Protein AF-A0A7V8Y2N5-F1 (afdb_monomer)

Foldseek 3Di:
DDPDWFAQLVQLLQVLVVQLVLLVVCLVVVDLVSLVVLLVLLCCCQPVHVCPRPSSVVCVPPPVVVDDDGPDGHDSNLVSQLSVVLSVLSVQLSCCSVVVVSVSNNVSSVVSSVQSVCCNPVVDNVSNVVVVVVVVVVVVVVVVVVVVPD

Secondary structure (DSSP, 8-state):
---PPPBPTHHHHHHHHHHHHHHHHHHHH--HHHHHHHHHHHHIIIII-GGG-HHHHHIIIIIGGGSPPPS--B-HHHHHHHHHHHHHHHHHHHHHHHHT-HHHHHHHHHHHHHHHHHHHHH---HHHHHHHHHHHHHHHHHHHHHTS--

pLDDT: mean 84.81, std 13.64, range [38.75, 97.81]

Mean predicted aligned error: 7.45 Å

Structure (mmCIF, N/CA/C/O backbone):
data_AF-A0A7V8Y2N5-F1
#
_entry.id   AF-A0A7V8Y2N5-F1
#
loop_
_atom_site.group_PDB
_atom_site.id
_atom_site.type_symbol
_atom_site.label_atom_id
_atom_site.label_alt_id
_atom_site.label_comp_id
_atom_site.label_asym_id
_atom_site.label_entity_id
_atom_site.label_seq_id
_atom_site.pdbx_PDB_ins_code
_atom_site.Cartn_x
_atom_site.Cartn_y
_atom_site.Cartn_z
_atom_site.occupancy
_atom_site.B_iso_or_equiv
_atom_site.auth_seq_id
_atom_site.auth_comp_id
_atom_site.auth_asym_id
_atom_site.auth_atom_id
_atom_site.pdbx_PDB_model_num
ATOM 1 N N . MET A 1 1 ? 22.829 -3.192 -2.707 1.00 38.75 1 MET A N 1
ATOM 2 C CA . MET A 1 1 ? 22.174 -2.371 -3.747 1.00 38.75 1 MET A CA 1
ATOM 3 C C . MET A 1 1 ? 21.536 -3.346 -4.718 1.00 38.75 1 MET A C 1
ATOM 5 O O . MET A 1 1 ? 22.248 -3.949 -5.507 1.00 38.75 1 MET A O 1
ATOM 9 N N . SER A 1 2 ? 20.253 -3.655 -4.538 1.00 41.53 2 SER A N 1
ATOM 10 C CA . SER A 1 2 ? 19.551 -4.648 -5.354 1.00 41.53 2 SER A CA 1
ATOM 11 C C . SER A 1 2 ? 19.462 -4.153 -6.799 1.00 41.53 2 SER A C 1
ATOM 13 O O . SER A 1 2 ? 18.695 -3.243 -7.099 1.00 41.53 2 SER A O 1
ATOM 15 N N . ASN A 1 3 ? 20.261 -4.759 -7.682 1.00 44.62 3 ASN A N 1
ATOM 16 C CA . ASN A 1 3 ? 20.109 -4.715 -9.138 1.00 44.62 3 ASN A CA 1
ATOM 17 C C . ASN A 1 3 ? 18.806 -5.439 -9.531 1.00 44.62 3 ASN A C 1
ATOM 19 O O . ASN A 1 3 ? 18.842 -6.504 -10.144 1.00 44.62 3 ASN A O 1
ATOM 23 N N . GLU A 1 4 ? 17.646 -4.928 -9.115 1.00 57.97 4 GLU A N 1
ATOM 24 C CA . GLU A 1 4 ? 16.388 -5.386 -9.700 1.00 57.97 4 GLU A CA 1
ATOM 25 C C . GLU A 1 4 ? 16.234 -4.749 -11.089 1.00 57.97 4 GLU A C 1
ATOM 27 O O . GLU A 1 4 ? 16.439 -3.539 -11.225 1.00 57.97 4 GLU A O 1
ATOM 32 N N . PRO A 1 5 ? 15.888 -5.538 -12.126 1.00 60.31 5 PRO A N 1
ATOM 33 C CA . PRO A 1 5 ? 15.527 -5.007 -13.434 1.00 60.31 5 PRO A CA 1
ATOM 34 C C . PRO A 1 5 ? 14.473 -3.917 -13.260 1.00 60.31 5 PRO A C 1
ATOM 36 O O . PRO A 1 5 ? 13.516 -4.110 -12.507 1.00 60.31 5 PRO A O 1
ATOM 39 N N . GLY A 1 6 ? 14.649 -2.781 -13.933 1.00 70.56 6 GLY A N 1
ATOM 40 C CA . GLY A 1 6 ? 13.740 -1.655 -13.754 1.00 70.56 6 GLY A CA 1
ATOM 41 C C . GLY A 1 6 ? 12.275 -2.044 -14.001 1.00 70.56 6 GLY A C 1
ATOM 42 O O . GLY A 1 6 ? 11.943 -2.923 -14.811 1.00 70.56 6 GLY A O 1
ATOM 43 N N . LEU A 1 7 ? 11.392 -1.420 -13.235 1.00 77.81 7 LEU A N 1
ATOM 44 C CA . LEU A 1 7 ? 9.964 -1.686 -13.229 1.00 77.81 7 LEU A CA 1
ATOM 45 C C . LEU A 1 7 ? 9.293 -0.986 -14.406 1.00 77.81 7 LEU A C 1
ATOM 47 O O . LEU A 1 7 ? 9.700 0.095 -14.814 1.00 77.81 7 LEU A O 1
ATOM 51 N N . ASP A 1 8 ? 8.243 -1.602 -14.938 1.00 86.00 8 ASP A N 1
ATOM 52 C CA . ASP A 1 8 ? 7.320 -0.909 -15.834 1.00 86.00 8 ASP A CA 1
ATOM 53 C C . ASP A 1 8 ? 6.480 0.084 -15.002 1.00 86.00 8 ASP A C 1
ATOM 55 O O . ASP A 1 8 ? 5.763 -0.382 -14.106 1.00 86.00 8 ASP A O 1
ATOM 59 N N . PRO A 1 9 ? 6.520 1.403 -15.281 1.00 82.88 9 PRO A N 1
ATOM 60 C CA . PRO A 1 9 ? 5.774 2.421 -14.528 1.00 82.88 9 PRO A CA 1
ATOM 61 C C . PRO A 1 9 ? 4.258 2.175 -14.486 1.00 82.88 9 PRO A C 1
ATOM 63 O O . PRO A 1 9 ? 3.568 2.550 -13.539 1.00 82.88 9 PRO A O 1
ATOM 66 N N . ARG A 1 10 ? 3.708 1.477 -15.486 1.00 86.31 10 ARG A N 1
ATOM 67 C CA . ARG A 1 10 ? 2.274 1.154 -15.554 1.00 86.31 10 ARG A CA 1
ATOM 68 C C . ARG A 1 10 ? 1.843 0.145 -14.481 1.00 86.31 10 ARG A C 1
ATOM 70 O O . ARG A 1 10 ? 0.677 0.130 -14.091 1.00 86.31 10 ARG A O 1
ATOM 77 N N . GLY A 1 11 ? 2.770 -0.678 -13.984 1.00 87.25 11 GLY A N 1
ATOM 78 C CA . GLY A 1 11 ? 2.509 -1.667 -12.935 1.00 87.25 11 GLY A CA 1
ATOM 79 C C . GLY A 1 11 ? 2.142 -1.031 -11.588 1.00 87.25 11 GLY A C 1
ATOM 80 O O . GLY A 1 11 ? 1.063 -1.325 -11.065 1.00 87.25 11 GLY A O 1
ATOM 81 N N . PRO A 1 12 ? 2.986 -0.141 -11.030 1.00 87.69 12 PRO A N 1
ATOM 82 C CA . PRO A 1 12 ? 2.657 0.645 -9.843 1.00 87.69 12 PRO A CA 1
ATOM 83 C C . PRO A 1 12 ? 1.340 1.418 -9.966 1.00 87.69 12 PRO A C 1
ATOM 85 O O . PRO A 1 12 ? 0.554 1.409 -9.022 1.00 87.69 12 PRO A O 1
ATOM 88 N N . ARG A 1 13 ? 1.042 2.000 -11.136 1.00 87.25 13 ARG A N 1
ATOM 89 C CA . ARG A 1 13 ? -0.231 2.702 -11.384 1.00 87.25 13 ARG A CA 1
ATOM 90 C C . ARG A 1 13 ? -1.436 1.774 -11.273 1.00 87.25 13 ARG A C 1
ATOM 92 O O . ARG A 1 13 ? -2.379 2.074 -10.551 1.00 87.25 13 ARG A O 1
ATOM 99 N N . PHE A 1 14 ? -1.381 0.612 -11.923 1.00 90.56 14 PHE A N 1
ATOM 100 C CA . PHE A 1 14 ? -2.438 -0.398 -11.829 1.00 90.56 14 PHE A CA 1
ATOM 101 C C . PHE A 1 14 ? -2.667 -0.852 -10.379 1.00 90.56 14 PHE A C 1
ATOM 103 O O . PHE A 1 14 ? -3.806 -0.942 -9.915 1.00 90.56 14 PHE A O 1
ATOM 110 N N . ALA A 1 15 ? -1.582 -1.092 -9.639 1.00 91.50 15 ALA A N 1
ATOM 111 C CA . ALA A 1 15 ? -1.660 -1.435 -8.224 1.00 91.50 15 ALA A CA 1
ATOM 112 C C . ALA A 1 15 ? -2.263 -0.294 -7.385 1.00 91.50 15 ALA A C 1
ATOM 114 O O . ALA A 1 15 ? -3.074 -0.562 -6.496 1.00 91.50 15 ALA A O 1
ATOM 115 N N . ALA A 1 16 ? -1.915 0.961 -7.680 1.00 91.56 16 ALA A N 1
ATOM 116 C CA . ALA A 1 16 ? -2.471 2.138 -7.021 1.00 91.56 16 ALA A CA 1
ATOM 117 C C . ALA A 1 16 ? -3.977 2.282 -7.282 1.00 91.56 16 ALA A C 1
ATOM 119 O O . ALA A 1 16 ? -4.723 2.533 -6.339 1.00 91.56 16 ALA A O 1
ATOM 120 N N . THR A 1 17 ? -4.453 2.029 -8.508 1.00 92.44 17 THR A N 1
ATOM 121 C CA . THR A 1 17 ? -5.890 2.044 -8.833 1.00 92.44 17 THR A CA 1
ATOM 122 C C . THR A 1 17 ? -6.666 1.022 -8.003 1.00 92.44 17 THR A C 1
ATOM 124 O O . THR A 1 17 ? -7.661 1.375 -7.373 1.00 92.44 17 THR A O 1
ATOM 127 N N . ILE A 1 18 ? -6.194 -0.230 -7.939 1.00 94.12 18 ILE A N 1
ATOM 128 C CA . ILE A 1 18 ? -6.835 -1.273 -7.119 1.00 94.12 18 ILE A CA 1
ATOM 129 C C . ILE A 1 18 ? -6.829 -0.866 -5.644 1.00 94.12 18 ILE A C 1
ATOM 131 O O . ILE A 1 18 ? -7.845 -0.966 -4.962 1.00 94.12 18 ILE A O 1
ATOM 135 N N . THR A 1 19 ? -5.695 -0.366 -5.162 1.00 94.25 19 THR A N 1
ATOM 136 C CA . THR A 1 19 ? -5.528 0.061 -3.771 1.00 94.25 19 THR A CA 1
ATOM 137 C C . THR A 1 19 ? -6.473 1.207 -3.410 1.00 94.25 19 THR A C 1
ATOM 139 O O . THR A 1 19 ? -7.080 1.171 -2.344 1.00 94.25 19 THR A O 1
ATOM 142 N N . ALA A 1 20 ? -6.645 2.197 -4.290 1.00 94.00 20 ALA A N 1
ATOM 143 C CA . ALA A 1 20 ? -7.577 3.301 -4.083 1.00 94.00 20 ALA A CA 1
ATOM 144 C C . ALA A 1 20 ? -9.026 2.798 -3.999 1.00 94.00 20 ALA A C 1
ATOM 146 O O . ALA A 1 20 ? -9.765 3.215 -3.110 1.00 94.00 20 ALA A O 1
ATOM 147 N N . ILE A 1 21 ? -9.417 1.849 -4.857 1.00 95.88 21 ILE A N 1
ATOM 148 C CA . ILE A 1 21 ? -10.744 1.218 -4.798 1.00 95.88 21 ILE A CA 1
ATOM 149 C C . ILE A 1 21 ? -10.931 0.485 -3.464 1.00 95.88 21 ILE A C 1
ATOM 151 O O . ILE A 1 21 ? -11.929 0.703 -2.781 1.00 95.88 21 ILE A O 1
ATOM 155 N N . VAL A 1 22 ? -9.964 -0.341 -3.053 1.00 95.94 22 VAL A N 1
ATOM 156 C CA . VAL A 1 22 ? -10.021 -1.069 -1.774 1.00 95.94 22 VAL A CA 1
ATOM 157 C C . VAL A 1 22 ? -10.121 -0.097 -0.598 1.00 95.94 22 VAL A C 1
ATOM 159 O O . VAL A 1 22 ? -10.968 -0.278 0.273 1.00 95.94 22 VAL A O 1
ATOM 162 N N . ALA A 1 23 ? -9.310 0.960 -0.581 1.00 95.00 23 ALA A N 1
ATOM 163 C CA . ALA A 1 23 ? -9.333 1.964 0.477 1.00 95.00 23 ALA A CA 1
ATOM 164 C C . ALA A 1 23 ? -10.654 2.759 0.508 1.00 95.00 23 ALA A C 1
ATOM 166 O O . ALA A 1 23 ? -11.170 3.028 1.592 1.00 95.00 23 ALA A O 1
ATOM 167 N N . ALA A 1 24 ? -11.258 3.063 -0.646 1.00 95.94 24 ALA A N 1
A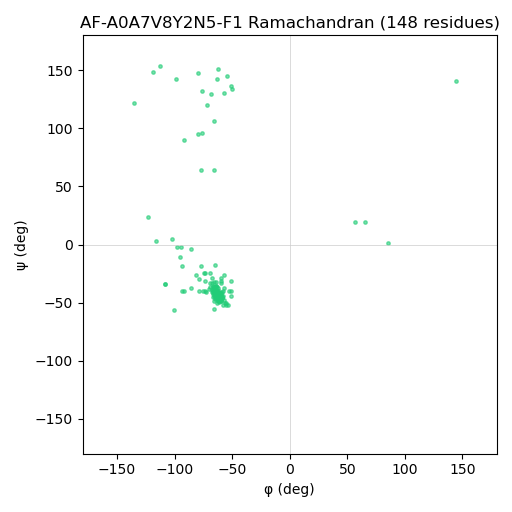TOM 168 C CA . ALA A 1 24 ? -12.593 3.660 -0.705 1.00 95.94 24 ALA A CA 1
ATOM 169 C C . ALA A 1 24 ? -13.659 2.722 -0.118 1.00 95.94 24 ALA A C 1
ATOM 171 O O . ALA A 1 24 ? -14.481 3.148 0.690 1.00 95.94 24 ALA A O 1
ATOM 172 N N . VAL A 1 25 ? -13.613 1.429 -0.457 1.00 97.19 25 VAL A N 1
ATOM 173 C CA . VAL A 1 25 ? -14.517 0.421 0.120 1.00 97.19 25 VAL A CA 1
ATOM 174 C C . VAL A 1 25 ? -14.327 0.323 1.634 1.00 97.19 25 VAL A C 1
ATOM 176 O O . VAL A 1 25 ? -15.313 0.272 2.366 1.00 97.19 25 VAL A O 1
ATOM 179 N N . VAL A 1 26 ? -13.087 0.351 2.131 1.00 95.94 26 VAL A N 1
ATOM 180 C CA . VAL A 1 26 ? -12.801 0.392 3.575 1.00 95.94 26 VAL A CA 1
ATOM 181 C C . VAL A 1 26 ? -13.433 1.619 4.228 1.00 95.94 26 VAL A C 1
ATOM 183 O O . VAL A 1 26 ? -14.050 1.474 5.275 1.00 95.94 26 VAL A O 1
ATOM 186 N N . LEU A 1 27 ? -13.318 2.807 3.630 1.00 94.38 27 LEU A N 1
ATOM 187 C CA . LEU A 1 27 ? -13.904 4.033 4.183 1.00 94.38 27 LEU A CA 1
ATOM 188 C C . LEU A 1 27 ? -15.436 3.993 4.219 1.00 94.38 27 LEU A C 1
ATOM 190 O O . LEU A 1 27 ? -16.031 4.480 5.174 1.00 94.38 27 LEU A O 1
ATOM 194 N N . ILE A 1 28 ? -16.071 3.394 3.209 1.00 96.00 28 ILE A N 1
ATOM 195 C CA . ILE A 1 28 ? -17.534 3.259 3.147 1.00 96.00 28 ILE A CA 1
ATOM 196 C C . ILE A 1 28 ? -18.038 2.212 4.149 1.00 96.00 28 ILE A C 1
ATOM 198 O O . ILE A 1 28 ? -19.075 2.399 4.777 1.00 96.00 28 ILE A O 1
ATOM 202 N N . THR A 1 29 ? -17.322 1.094 4.287 1.00 95.88 29 THR A N 1
ATOM 203 C CA . THR A 1 29 ? -17.766 -0.061 5.089 1.00 95.88 29 THR A CA 1
ATOM 204 C C . THR A 1 29 ? -17.248 -0.056 6.526 1.00 95.88 29 THR A C 1
ATOM 206 O O . THR A 1 29 ? -17.768 -0.793 7.358 1.00 95.88 29 THR A O 1
ATOM 209 N N . GLY A 1 30 ? -16.196 0.711 6.821 1.00 92.75 30 GLY A N 1
ATOM 210 C CA . GLY A 1 30 ? -15.472 0.662 8.093 1.00 92.75 30 GLY A CA 1
ATOM 211 C C . GLY A 1 30 ? -14.738 -0.663 8.341 1.00 92.75 30 GLY A C 1
ATOM 212 O O . GLY A 1 30 ? -14.438 -1.000 9.486 1.00 92.75 30 GLY A O 1
ATOM 213 N N . SER A 1 31 ? -14.474 -1.462 7.299 1.00 95.25 31 SER A N 1
ATOM 214 C CA . SER A 1 31 ? -13.939 -2.818 7.468 1.00 95.25 31 SER A CA 1
ATOM 215 C C . SER A 1 31 ? -12.445 -2.828 7.815 1.00 95.25 31 SER A C 1
ATOM 217 O O . SER A 1 31 ? -11.574 -2.821 6.939 1.00 95.25 31 SER A O 1
ATOM 219 N N . GLY A 1 32 ? -12.138 -2.921 9.112 1.00 94.56 32 GLY A N 1
ATOM 220 C CA . GLY A 1 32 ? -10.769 -3.085 9.614 1.00 94.56 32 GLY A CA 1
ATOM 221 C C . GLY A 1 32 ? -10.075 -4.351 9.099 1.00 94.56 32 GLY A C 1
ATOM 222 O O . GLY A 1 32 ? -8.878 -4.324 8.825 1.00 94.56 32 GLY A O 1
ATOM 223 N N . TRP A 1 33 ? -10.824 -5.437 8.877 1.00 97.06 33 TRP A N 1
ATOM 224 C CA . TRP A 1 33 ? -10.294 -6.680 8.301 1.00 97.06 33 TRP A CA 1
ATOM 225 C C . TRP A 1 33 ? -9.859 -6.520 6.846 1.00 97.06 33 TRP A C 1
ATOM 227 O O . TRP A 1 33 ? -8.805 -7.023 6.458 1.00 97.06 33 TRP A O 1
ATOM 237 N N . LEU A 1 34 ? -10.635 -5.786 6.044 1.00 96.44 34 LEU A N 1
ATOM 238 C CA . LEU A 1 34 ? -10.261 -5.490 4.663 1.00 96.44 34 LEU A CA 1
ATOM 239 C C . LEU A 1 34 ? -9.010 -4.603 4.617 1.00 96.44 34 LEU A C 1
ATOM 241 O O . LEU A 1 34 ? -8.107 -4.842 3.813 1.00 96.44 34 LEU A O 1
ATOM 245 N N . LEU A 1 35 ? -8.913 -3.628 5.525 1.00 96.56 35 LEU A N 1
ATOM 246 C CA . LEU A 1 35 ? -7.725 -2.787 5.642 1.00 96.56 35 LEU A CA 1
ATOM 247 C C . LEU A 1 35 ? -6.496 -3.574 6.124 1.00 96.56 35 LEU A C 1
ATOM 249 O O . LEU A 1 35 ? -5.396 -3.353 5.621 1.00 96.56 35 LEU A O 1
ATOM 253 N N . ALA A 1 36 ? -6.677 -4.541 7.028 1.00 97.00 36 ALA A N 1
ATOM 254 C CA . ALA A 1 36 ? -5.619 -5.452 7.461 1.00 97.00 36 ALA A CA 1
ATOM 255 C C . ALA A 1 36 ? -5.117 -6.329 6.302 1.00 97.00 36 ALA A C 1
ATOM 257 O O . ALA A 1 36 ? -3.910 -6.472 6.111 1.00 97.00 36 ALA A O 1
ATOM 258 N N . ALA A 1 37 ? -6.023 -6.862 5.476 1.00 97.25 37 ALA A N 1
ATOM 259 C CA . ALA A 1 37 ? -5.647 -7.602 4.273 1.00 97.25 37 ALA A CA 1
ATOM 260 C C . ALA A 1 37 ? -4.837 -6.722 3.303 1.00 97.25 37 ALA A C 1
ATOM 262 O O . ALA A 1 37 ? -3.796 -7.145 2.798 1.00 97.25 37 ALA A O 1
ATOM 263 N N . GLN A 1 38 ? -5.251 -5.468 3.102 1.00 97.00 38 GLN A N 1
ATOM 264 C CA . GLN A 1 38 ? -4.501 -4.504 2.294 1.00 97.00 38 GLN A CA 1
ATOM 265 C C . GLN A 1 38 ? -3.127 -4.173 2.909 1.00 97.00 38 GLN A C 1
ATOM 267 O O . GLN A 1 38 ? -2.147 -4.029 2.174 1.00 97.00 38 GLN A O 1
ATOM 272 N N . ALA A 1 39 ? -3.012 -4.118 4.240 1.00 96.75 39 ALA A N 1
ATOM 273 C CA . ALA A 1 39 ? -1.728 -3.960 4.921 1.00 96.75 39 ALA A CA 1
ATOM 274 C C . ALA A 1 39 ? -0.775 -5.126 4.601 1.00 96.75 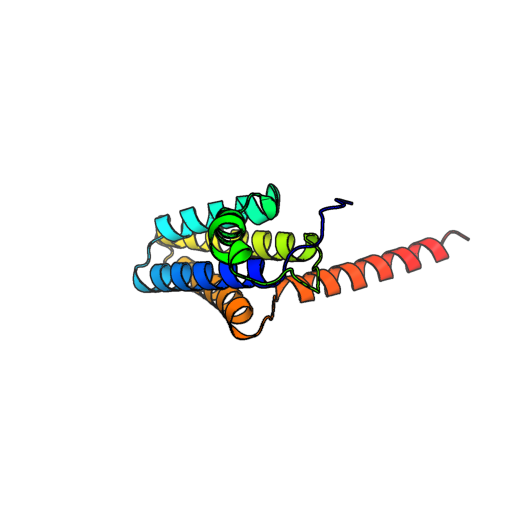39 ALA A C 1
ATOM 276 O O . ALA A 1 39 ? 0.391 -4.891 4.297 1.00 96.75 39 ALA A O 1
ATOM 277 N N . VAL A 1 40 ? -1.261 -6.371 4.563 1.00 97.06 40 VAL A N 1
ATOM 278 C CA . VAL A 1 40 ? -0.441 -7.529 4.156 1.00 97.06 40 VAL A CA 1
ATOM 279 C C . VAL A 1 40 ? 0.066 -7.377 2.719 1.00 97.06 40 VAL A C 1
ATOM 281 O O . VAL A 1 40 ? 1.245 -7.611 2.452 1.00 97.06 40 VAL A O 1
ATOM 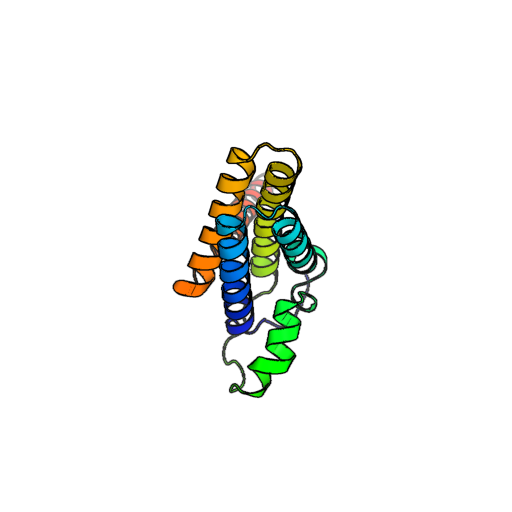284 N N . VAL A 1 41 ? -0.785 -6.925 1.792 1.00 95.56 41 VAL A N 1
ATOM 285 C CA . VAL A 1 41 ? -0.382 -6.660 0.397 1.00 95.56 41 VAL A CA 1
ATOM 286 C C . VAL A 1 41 ? 0.749 -5.628 0.335 1.00 95.56 41 VAL A C 1
ATOM 288 O O . VAL A 1 41 ? 1.739 -5.835 -0.376 1.00 95.56 41 VAL A O 1
ATOM 291 N N . PHE A 1 42 ? 0.632 -4.540 1.100 1.00 95.00 42 PHE A N 1
ATOM 292 C CA . PHE A 1 42 ? 1.683 -3.530 1.209 1.00 95.00 42 PHE A CA 1
ATOM 293 C C . PHE A 1 42 ? 2.966 -4.083 1.832 1.00 95.00 42 PHE A C 1
ATOM 295 O O . PHE A 1 42 ? 4.047 -3.824 1.308 1.00 95.00 42 PHE A O 1
ATOM 302 N N . ALA A 1 43 ? 2.862 -4.891 2.888 1.00 95.44 43 ALA A N 1
ATOM 303 C CA . ALA A 1 43 ? 4.012 -5.499 3.550 1.00 95.44 43 ALA A CA 1
ATOM 304 C C . ALA A 1 43 ? 4.812 -6.399 2.594 1.00 95.44 43 ALA A C 1
ATOM 306 O O . ALA A 1 43 ? 6.041 -6.323 2.551 1.00 95.44 43 ALA A O 1
ATOM 307 N N . ILE A 1 44 ? 4.131 -7.193 1.760 1.00 94.38 44 ILE A N 1
ATOM 308 C CA . ILE A 1 44 ? 4.790 -8.012 0.732 1.00 94.38 44 ILE A CA 1
ATOM 309 C C . ILE A 1 44 ? 5.573 -7.115 -0.237 1.00 94.38 44 ILE A C 1
ATOM 311 O O . ILE A 1 44 ? 6.749 -7.365 -0.509 1.00 94.38 44 ILE A O 1
ATOM 315 N N . GLY A 1 45 ? 4.947 -6.049 -0.740 1.00 90.56 45 GLY A N 1
ATOM 316 C CA . GLY A 1 45 ? 5.593 -5.131 -1.679 1.00 90.56 45 GLY A CA 1
ATOM 317 C C . GLY A 1 45 ? 6.758 -4.341 -1.078 1.00 90.56 45 GLY A C 1
ATOM 318 O O . GLY A 1 45 ? 7.773 -4.167 -1.748 1.00 90.56 45 GLY A O 1
ATOM 319 N N . GLY A 1 46 ? 6.622 -3.892 0.171 1.00 90.88 46 GLY A N 1
ATOM 320 C CA . GLY A 1 46 ? 7.609 -3.056 0.853 1.00 90.88 46 GLY A CA 1
ATOM 321 C C . GLY A 1 46 ? 8.811 -3.829 1.392 1.00 90.88 46 GLY A C 1
ATOM 322 O O . GLY A 1 46 ? 9.936 -3.356 1.262 1.00 90.88 46 GLY A O 1
ATOM 323 N N . PHE A 1 47 ? 8.596 -5.026 1.949 1.00 92.44 47 PHE A N 1
ATOM 324 C CA . PHE A 1 47 ? 9.646 -5.764 2.665 1.00 92.44 47 PHE A CA 1
ATOM 325 C C . PHE A 1 47 ? 10.172 -6.993 1.917 1.00 92.44 47 PHE A C 1
ATOM 327 O O . PHE A 1 47 ? 11.357 -7.297 2.015 1.00 92.44 47 PHE A O 1
ATOM 334 N N . ILE A 1 48 ? 9.325 -7.702 1.162 1.00 90.75 48 ILE A N 1
ATOM 335 C CA . ILE A 1 48 ? 9.730 -8.929 0.448 1.00 90.75 48 ILE A CA 1
ATOM 336 C C . ILE A 1 48 ? 10.202 -8.598 -0.972 1.00 90.75 48 ILE A C 1
ATOM 338 O O . ILE A 1 48 ? 11.175 -9.166 -1.469 1.00 90.75 48 ILE A O 1
ATOM 342 N N . GLY A 1 49 ? 9.510 -7.676 -1.642 1.00 87.19 49 GLY A N 1
ATOM 343 C CA . GLY A 1 49 ? 9.869 -7.206 -2.975 1.00 87.19 49 GLY A CA 1
ATOM 344 C C . GLY A 1 49 ? 8.661 -6.905 -3.848 1.00 87.19 49 GLY A C 1
ATOM 345 O O . GLY A 1 49 ? 7.698 -7.675 -3.899 1.00 87.19 49 GLY A O 1
ATOM 346 N N . ILE A 1 50 ? 8.746 -5.827 -4.630 1.00 87.19 50 ILE A N 1
ATOM 347 C CA . ILE A 1 50 ? 7.669 -5.406 -5.538 1.00 87.19 50 ILE A CA 1
ATOM 348 C C . ILE A 1 50 ? 7.321 -6.468 -6.577 1.00 87.19 50 ILE A C 1
ATOM 350 O O . ILE A 1 50 ? 6.154 -6.603 -6.954 1.00 87.19 50 ILE A O 1
ATOM 354 N N . ARG A 1 51 ? 8.296 -7.277 -7.005 1.00 84.56 51 ARG A N 1
ATOM 355 C CA . ARG A 1 51 ? 8.048 -8.389 -7.929 1.00 84.56 51 ARG A CA 1
ATOM 356 C C . ARG A 1 51 ? 7.056 -9.420 -7.379 1.00 84.56 51 ARG A C 1
ATOM 358 O O . ARG A 1 51 ? 6.341 -10.030 -8.176 1.00 84.56 51 ARG A O 1
ATOM 365 N N . TYR A 1 52 ? 6.975 -9.584 -6.060 1.00 87.00 52 TYR A N 1
ATOM 366 C CA . TYR A 1 52 ? 6.098 -10.548 -5.393 1.00 87.00 52 TYR A CA 1
ATOM 367 C C . TYR A 1 52 ? 4.765 -9.956 -4.944 1.00 87.00 52 TYR A C 1
ATOM 369 O O . TYR A 1 52 ? 3.867 -10.711 -4.579 1.00 87.00 52 TYR A O 1
ATOM 377 N N . ALA A 1 53 ? 4.615 -8.630 -4.985 1.00 89.94 53 ALA A N 1
ATOM 378 C CA . ALA A 1 53 ? 3.366 -7.991 -4.602 1.00 89.94 53 ALA A CA 1
ATOM 379 C C . ALA A 1 53 ? 2.200 -8.548 -5.451 1.00 89.94 53 ALA A C 1
ATOM 381 O O . ALA A 1 53 ? 2.314 -8.589 -6.684 1.00 89.94 53 ALA A O 1
ATOM 382 N N . PRO A 1 54 ? 1.078 -8.958 -4.827 1.00 92.06 54 PRO A N 1
ATOM 383 C CA . PRO A 1 54 ? -0.050 -9.589 -5.515 1.00 92.06 54 PRO A CA 1
ATOM 384 C C . PRO A 1 54 ? -0.538 -8.807 -6.738 1.00 92.06 54 PRO A C 1
ATOM 386 O O . PRO A 1 54 ? -0.715 -9.372 -7.818 1.00 92.06 54 PRO A O 1
ATOM 389 N N . TYR A 1 55 ? -0.672 -7.486 -6.603 1.00 90.94 55 TYR A N 1
ATOM 390 C CA . TYR A 1 55 ? -1.125 -6.619 -7.692 1.00 90.94 55 TYR A CA 1
ATOM 391 C C . TYR A 1 55 ? -0.090 -6.505 -8.820 1.00 90.94 55 TYR A C 1
ATOM 393 O O . TYR A 1 55 ? -0.463 -6.475 -9.991 1.00 90.94 55 TYR A O 1
ATOM 401 N N . SER A 1 56 ? 1.208 -6.550 -8.505 1.00 87.06 56 SER A N 1
ATOM 402 C CA . SER A 1 56 ? 2.277 -6.602 -9.511 1.00 87.06 56 SER A CA 1
ATOM 403 C C . SER A 1 56 ? 2.257 -7.913 -10.297 1.00 87.06 56 SER A C 1
ATOM 405 O O . SER A 1 56 ? 2.485 -7.917 -11.507 1.00 87.06 56 SER A O 1
ATOM 407 N N . VAL A 1 57 ? 1.983 -9.041 -9.631 1.00 90.19 57 VAL A N 1
ATOM 408 C CA . VAL A 1 57 ? 1.814 -10.344 -10.295 1.00 90.19 57 VAL A CA 1
ATOM 409 C C . VAL A 1 57 ? 0.597 -10.309 -11.218 1.00 90.19 57 VAL A C 1
ATOM 411 O O . VAL A 1 57 ? 0.687 -10.757 -12.362 1.00 90.19 57 VAL A O 1
ATOM 414 N N . LEU A 1 58 ? -0.512 -9.736 -10.747 1.00 92.75 58 LEU A N 1
ATOM 415 C CA . LEU A 1 58 ? -1.740 -9.583 -11.523 1.00 92.75 58 LEU A CA 1
ATOM 416 C C . LEU A 1 58 ? -1.512 -8.734 -12.780 1.00 92.75 58 LEU A C 1
ATOM 418 O O . LEU A 1 58 ? -1.861 -9.169 -13.878 1.00 92.75 58 LEU A O 1
ATOM 422 N N . TYR A 1 59 ? -0.844 -7.582 -12.640 1.00 90.88 59 TYR A N 1
ATOM 423 C CA . TYR A 1 59 ? -0.454 -6.730 -13.764 1.00 90.88 59 TYR A CA 1
ATOM 424 C C . TYR A 1 59 ? 0.368 -7.509 -14.794 1.00 90.88 59 TYR A C 1
ATOM 426 O O . TYR A 1 59 ? 0.011 -7.545 -15.970 1.00 90.88 59 TYR A O 1
ATOM 434 N N . ARG A 1 60 ? 1.432 -8.197 -14.362 1.00 89.12 60 ARG A N 1
ATOM 435 C CA . ARG A 1 60 ? 2.318 -8.935 -15.277 1.00 89.12 60 ARG A CA 1
ATOM 436 C C . ARG A 1 60 ? 1.628 -10.084 -16.005 1.00 89.12 60 ARG A C 1
ATOM 438 O O . ARG A 1 60 ? 2.023 -10.403 -17.119 1.00 89.12 60 ARG A O 1
ATOM 445 N N . ARG A 1 61 ? 0.642 -10.729 -15.378 1.00 90.75 61 ARG A N 1
ATOM 446 C CA . ARG A 1 61 ? -0.059 -11.878 -15.969 1.00 90.75 61 ARG A CA 1
ATOM 447 C C . ARG A 1 61 ? -1.222 -11.476 -16.866 1.00 90.75 61 ARG A C 1
ATOM 449 O O . ARG A 1 61 ? -1.451 -12.143 -17.866 1.00 90.75 61 ARG A O 1
ATOM 456 N N . LEU A 1 62 ? -1.970 -10.433 -16.505 1.00 90.38 62 LEU A N 1
ATOM 457 C CA . LEU A 1 62 ? -3.229 -10.099 -17.180 1.00 90.38 62 LEU A CA 1
ATOM 458 C C . LEU A 1 62 ? -3.145 -8.841 -18.041 1.00 90.38 62 LEU A C 1
ATOM 460 O O . LEU A 1 62 ? -3.825 -8.754 -19.062 1.00 90.38 62 LEU A O 1
ATOM 464 N N . VAL A 1 63 ? -2.353 -7.856 -17.628 1.00 89.50 63 VAL A N 1
ATOM 465 C CA . VAL A 1 63 ? -2.321 -6.540 -18.273 1.00 89.50 63 VAL A CA 1
ATOM 466 C C . VAL A 1 63 ? -1.109 -6.447 -19.188 1.00 89.50 63 VAL A C 1
ATOM 468 O O . VAL A 1 63 ? -1.280 -6.286 -20.389 1.00 89.50 63 VAL A O 1
ATOM 471 N N . ALA A 1 64 ? 0.098 -6.667 -18.665 1.00 87.69 64 ALA A N 1
ATOM 472 C CA . ALA A 1 64 ? 1.350 -6.528 -19.409 1.00 87.69 64 ALA A CA 1
ATOM 473 C C . ALA A 1 64 ? 1.401 -7.277 -20.761 1.00 87.69 64 ALA A C 1
ATOM 475 O O . ALA A 1 64 ? 1.881 -6.676 -21.717 1.00 87.69 64 ALA A O 1
ATOM 476 N N . PRO A 1 65 ? 0.874 -8.514 -20.917 1.00 88.88 65 PRO A N 1
ATOM 477 C CA . PRO A 1 65 ? 0.898 -9.216 -22.206 1.00 88.88 65 PRO A CA 1
ATOM 478 C C . PRO A 1 65 ? 0.060 -8.544 -23.302 1.00 88.88 65 PRO A C 1
ATOM 480 O O . PRO A 1 65 ? 0.220 -8.861 -24.475 1.00 88.88 65 PRO A O 1
ATOM 483 N N . ARG A 1 66 ? -0.858 -7.644 -22.927 1.00 88.62 66 ARG A N 1
ATOM 484 C CA . ARG A 1 66 ? -1.727 -6.905 -23.851 1.00 88.62 66 ARG A CA 1
ATOM 485 C C . ARG A 1 66 ? -1.167 -5.535 -24.236 1.00 88.62 66 ARG A C 1
ATOM 487 O O . ARG A 1 66 ? -1.803 -4.827 -25.011 1.00 88.62 66 ARG A O 1
ATOM 494 N N . LEU A 1 67 ? -0.022 -5.135 -23.682 1.00 86.00 67 LEU A N 1
ATOM 495 C CA . LEU A 1 67 ? 0.602 -3.842 -23.945 1.00 86.00 67 LEU A CA 1
ATOM 496 C C . LEU A 1 67 ? 1.917 -4.020 -24.708 1.00 86.00 67 LEU A C 1
ATOM 498 O O . LEU A 1 67 ? 2.601 -5.034 -24.585 1.00 86.00 67 LEU A O 1
ATOM 502 N N . ALA A 1 68 ? 2.296 -2.992 -25.469 1.00 83.50 68 ALA A N 1
ATOM 503 C CA . ALA A 1 68 ? 3.620 -2.922 -26.075 1.00 83.50 68 ALA A CA 1
ATOM 504 C C . ALA A 1 68 ? 4.723 -2.881 -24.994 1.00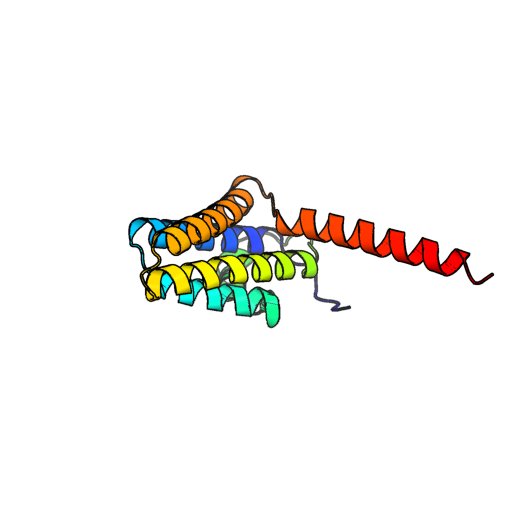 83.50 68 ALA A C 1
ATOM 506 O O . ALA A 1 68 ? 4.475 -2.336 -23.905 1.00 83.50 68 ALA A O 1
ATOM 507 N N . PRO A 1 69 ? 5.935 -3.398 -25.291 1.00 81.19 69 PRO A N 1
ATOM 508 C CA . PRO A 1 69 ? 7.058 -3.386 -24.360 1.00 81.19 69 PRO A CA 1
ATOM 509 C C . PRO A 1 69 ? 7.318 -1.982 -23.791 1.00 81.19 69 PRO A C 1
ATOM 511 O O . PRO A 1 69 ? 7.278 -1.004 -24.542 1.00 81.19 69 PRO A O 1
ATOM 514 N N . PRO A 1 70 ? 7.572 -1.853 -22.478 1.00 79.00 70 PRO A N 1
ATOM 515 C CA . PRO A 1 70 ? 7.821 -0.557 -21.861 1.00 79.00 70 PRO A CA 1
ATOM 516 C C . PRO A 1 70 ? 9.155 0.022 -22.343 1.00 79.00 70 PRO A C 1
ATOM 518 O O . PRO A 1 70 ? 10.186 -0.652 -22.304 1.00 79.00 70 PRO A O 1
ATOM 521 N N . THR A 1 71 ? 9.109 1.278 -22.783 1.00 75.31 71 THR A N 1
ATOM 522 C CA . THR A 1 71 ? 10.257 2.063 -23.258 1.00 75.31 71 THR A CA 1
ATOM 523 C C . THR A 1 71 ? 11.071 2.672 -22.120 1.00 75.31 71 THR A C 1
ATOM 525 O O . THR A 1 71 ? 12.267 2.874 -22.282 1.00 75.31 71 THR A O 1
ATOM 528 N N . GLU A 1 72 ? 10.437 2.913 -20.971 1.00 78.38 72 GLU A N 1
ATOM 529 C CA . GLU A 1 72 ? 11.041 3.507 -19.775 1.00 78.38 72 GLU A CA 1
ATOM 530 C C . GLU A 1 72 ? 10.960 2.522 -18.603 1.00 78.38 72 GLU A C 1
ATOM 532 O O . GLU A 1 72 ? 10.027 1.713 -18.515 1.00 78.38 72 GLU A O 1
ATOM 537 N N . ARG A 1 73 ? 11.945 2.569 -17.705 1.00 81.44 73 ARG A N 1
ATOM 538 C CA . ARG A 1 73 ? 12.081 1.626 -16.594 1.00 81.44 73 ARG A CA 1
ATOM 539 C C . ARG A 1 73 ? 12.414 2.368 -15.305 1.00 81.44 73 ARG A C 1
ATOM 541 O O . ARG A 1 73 ? 13.441 3.029 -15.224 1.00 81.44 73 ARG A O 1
ATOM 548 N N . GLU A 1 74 ? 11.579 2.210 -14.284 1.00 77.44 74 GLU A N 1
ATOM 549 C CA . GLU A 1 74 ? 11.715 2.943 -13.021 1.00 77.44 74 GLU A CA 1
ATOM 550 C C . GLU A 1 74 ? 12.402 2.097 -11.931 1.00 77.44 74 GLU A C 1
ATOM 552 O O . GLU A 1 74 ? 12.176 0.882 -11.860 1.00 77.44 74 GLU A O 1
ATOM 557 N N . PRO A 1 75 ? 13.268 2.673 -11.073 1.00 82.25 75 PRO A N 1
ATOM 558 C CA . PRO A 1 75 ? 13.911 1.922 -9.997 1.00 82.25 75 PRO A CA 1
ATOM 559 C C . PRO A 1 75 ? 12.904 1.376 -8.973 1.00 82.25 75 PRO A C 1
ATOM 561 O O . PRO A 1 75 ? 11.957 2.047 -8.574 1.00 82.25 75 PRO A O 1
ATOM 564 N N . ALA A 1 76 ? 13.160 0.164 -8.471 1.00 84.62 76 ALA A N 1
ATOM 565 C CA . ALA A 1 76 ? 12.272 -0.499 -7.512 1.00 84.62 76 ALA A CA 1
ATOM 566 C C . ALA A 1 76 ? 12.315 0.090 -6.094 1.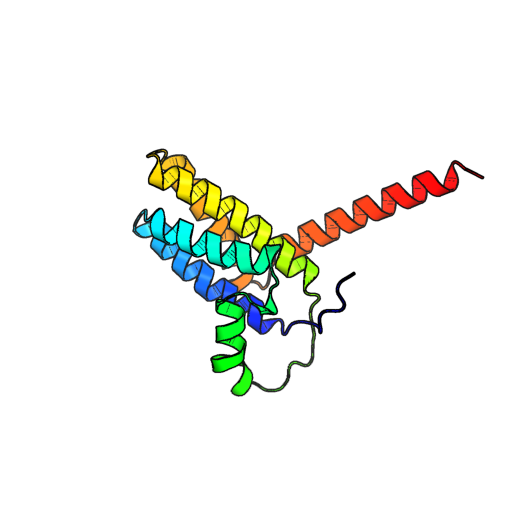00 84.62 76 ALA A C 1
ATOM 568 O O . ALA A 1 76 ? 11.299 0.096 -5.402 1.00 84.62 76 ALA A O 1
ATOM 569 N N . ALA A 1 77 ? 13.467 0.613 -5.668 1.00 83.94 77 ALA A N 1
ATOM 570 C CA . ALA A 1 77 ? 13.671 1.118 -4.310 1.00 83.94 77 ALA A CA 1
ATOM 571 C C . ALA A 1 77 ? 12.651 2.194 -3.862 1.00 83.94 77 ALA A C 1
ATOM 573 O O . ALA A 1 77 ? 12.061 2.022 -2.793 1.00 83.94 77 ALA A O 1
ATOM 574 N N . PRO A 1 78 ? 12.381 3.269 -4.633 1.00 83.25 78 PRO A N 1
ATOM 575 C CA . PRO A 1 78 ? 11.394 4.272 -4.225 1.00 83.25 78 PRO A CA 1
ATOM 576 C C . PRO A 1 78 ? 9.959 3.719 -4.185 1.00 83.25 78 PRO A C 1
ATOM 578 O O . PRO A 1 78 ? 9.175 4.101 -3.317 1.00 83.25 78 PRO A O 1
ATOM 581 N N . VAL A 1 79 ? 9.627 2.759 -5.054 1.00 85.50 79 VAL A N 1
ATOM 582 C CA . VAL A 1 79 ? 8.318 2.084 -5.041 1.00 85.50 79 VAL A CA 1
ATOM 583 C C . VAL A 1 79 ? 8.179 1.168 -3.819 1.00 85.50 79 VAL A C 1
ATOM 585 O O . VAL A 1 79 ? 7.126 1.113 -3.197 1.00 85.50 79 VAL A O 1
ATOM 588 N N . GLN A 1 80 ? 9.237 0.470 -3.407 1.00 88.81 80 GLN A N 1
ATOM 589 C CA . GLN A 1 80 ? 9.219 -0.313 -2.164 1.00 88.81 80 GLN A CA 1
ATOM 590 C C . GLN A 1 80 ? 9.029 0.580 -0.935 1.00 88.81 80 GLN A C 1
ATOM 592 O O . GLN A 1 80 ? 8.280 0.232 -0.021 1.00 88.81 80 GLN A O 1
ATOM 597 N N . PHE A 1 81 ? 9.663 1.754 -0.928 1.00 88.38 81 PHE A N 1
ATOM 598 C CA . PHE A 1 81 ? 9.496 2.730 0.142 1.00 88.38 81 PHE A CA 1
ATOM 599 C C . PHE A 1 81 ? 8.046 3.224 0.253 1.00 88.38 81 PHE A C 1
ATOM 601 O O . PHE A 1 81 ? 7.494 3.258 1.354 1.00 88.38 81 PHE A O 1
ATOM 608 N N . SER A 1 82 ? 7.389 3.538 -0.870 1.00 88.06 82 SER A N 1
ATOM 609 C CA . SER A 1 82 ? 5.981 3.954 -0.845 1.00 88.06 82 SER A CA 1
ATOM 610 C C . SER A 1 82 ? 5.051 2.844 -0.341 1.00 88.06 82 SER A C 1
ATOM 612 O O . SER A 1 82 ? 4.126 3.130 0.419 1.00 88.06 82 SER A O 1
ATOM 614 N N . GLN A 1 83 ? 5.336 1.576 -0.654 1.00 92.56 83 GLN A N 1
ATOM 615 C CA . GLN A 1 83 ? 4.595 0.445 -0.085 1.00 92.56 83 GLN A CA 1
ATOM 616 C C . GLN A 1 83 ? 4.787 0.317 1.427 1.00 92.56 83 GLN A C 1
ATOM 618 O O . GLN A 1 83 ? 3.830 0.017 2.135 1.00 92.56 83 GLN A O 1
ATOM 623 N N . ALA A 1 84 ? 5.994 0.562 1.943 1.00 91.75 84 ALA A N 1
ATOM 624 C CA . ALA A 1 84 ? 6.242 0.540 3.383 1.00 91.75 84 ALA A CA 1
ATOM 625 C C . ALA A 1 84 ? 5.475 1.661 4.113 1.00 91.75 84 ALA A C 1
ATOM 627 O O . ALA A 1 84 ? 4.908 1.431 5.182 1.00 91.75 84 ALA A O 1
ATOM 628 N N . LEU A 1 85 ? 5.384 2.852 3.513 1.00 91.06 85 LEU A N 1
ATOM 629 C CA . LEU A 1 85 ? 4.538 3.936 4.026 1.00 91.06 85 LEU A CA 1
ATOM 630 C C . LEU A 1 85 ? 3.049 3.565 3.990 1.00 91.06 85 LEU A C 1
ATOM 632 O O . LEU A 1 85 ? 2.346 3.746 4.984 1.00 91.06 85 LEU A O 1
ATOM 636 N N . GLY A 1 86 ? 2.579 2.994 2.876 1.00 92.94 86 GLY A N 1
ATOM 637 C CA . GLY A 1 86 ? 1.210 2.489 2.744 1.00 92.94 86 GLY A CA 1
ATOM 638 C C . GLY A 1 86 ? 0.874 1.427 3.794 1.00 92.94 86 GLY A C 1
ATOM 639 O O . GLY A 1 86 ? -0.204 1.469 4.387 1.00 92.94 86 GLY A O 1
ATOM 640 N N . PHE A 1 87 ? 1.820 0.532 4.096 1.00 96.06 87 PHE A N 1
ATOM 641 C CA . PHE A 1 87 ? 1.702 -0.431 5.190 1.00 96.06 87 PHE A CA 1
ATOM 642 C C . PHE A 1 87 ? 1.523 0.262 6.543 1.00 96.06 87 PHE A C 1
ATOM 644 O O . PHE A 1 87 ? 0.632 -0.125 7.292 1.00 96.06 87 PHE A O 1
ATOM 651 N N . GLY A 1 88 ? 2.310 1.300 6.842 1.00 95.81 88 GLY A N 1
ATOM 652 C CA . GLY A 1 88 ? 2.181 2.060 8.088 1.00 95.81 88 GLY A CA 1
ATOM 653 C C . GLY A 1 88 ? 0.771 2.623 8.287 1.00 95.81 88 GLY A C 1
ATOM 654 O O . GLY A 1 88 ? 0.150 2.381 9.322 1.00 95.81 88 GLY A O 1
ATOM 655 N N . PHE A 1 89 ? 0.226 3.305 7.275 1.00 95.75 89 PHE A N 1
ATOM 656 C CA . PHE A 1 89 ? -1.138 3.841 7.345 1.00 95.75 89 PHE A CA 1
ATOM 657 C C . PHE A 1 89 ? -2.199 2.742 7.444 1.00 95.75 89 PHE A C 1
ATOM 659 O O . PHE A 1 89 ? -3.100 2.831 8.276 1.00 95.75 89 PHE A O 1
ATOM 666 N N . ALA A 1 90 ? -2.087 1.686 6.635 1.00 96.44 90 ALA A N 1
ATOM 667 C CA . ALA A 1 90 ? -3.049 0.589 6.647 1.00 96.44 90 ALA A CA 1
ATOM 668 C C . ALA A 1 90 ? -3.029 -0.185 7.976 1.00 96.44 90 ALA A C 1
ATOM 670 O O . ALA A 1 90 ? -4.087 -0.523 8.495 1.00 96.44 90 ALA A O 1
ATOM 671 N N . ALA A 1 91 ? -1.854 -0.419 8.565 1.00 97.62 91 ALA A N 1
ATOM 672 C CA . ALA A 1 91 ? -1.721 -1.096 9.852 1.00 97.62 91 ALA A CA 1
ATOM 673 C C . ALA A 1 91 ? -2.338 -0.269 10.988 1.00 97.62 91 ALA A C 1
ATOM 675 O O . ALA A 1 91 ? -3.156 -0.789 11.745 1.00 97.62 91 ALA A O 1
ATOM 676 N N . VAL A 1 92 ? -2.011 1.028 11.071 1.00 97.81 92 VAL A N 1
ATOM 677 C CA . VAL A 1 92 ? -2.602 1.936 12.070 1.00 97.81 92 VAL A CA 1
ATOM 678 C C . VAL A 1 92 ? -4.116 2.020 11.896 1.00 97.81 92 VAL A C 1
ATOM 680 O O . VAL A 1 92 ? -4.854 1.907 12.874 1.00 97.81 92 VAL A O 1
ATOM 683 N N . GLY A 1 93 ? -4.594 2.162 10.658 1.00 96.69 93 GLY A N 1
ATOM 684 C CA . GLY A 1 93 ? -6.024 2.229 10.385 1.00 96.69 93 GLY A CA 1
ATOM 685 C C . GLY A 1 93 ? -6.754 0.929 10.723 1.00 96.69 93 GLY A C 1
ATOM 686 O O . GLY A 1 93 ? -7.833 0.968 11.312 1.00 96.69 93 GLY A O 1
ATOM 687 N N . ALA A 1 94 ? -6.159 -0.225 10.411 1.00 96.75 94 ALA A N 1
ATOM 688 C CA . ALA A 1 94 ? -6.727 -1.529 10.733 1.00 96.75 94 ALA A CA 1
ATOM 689 C C . ALA A 1 94 ? -6.826 -1.729 12.248 1.00 96.75 94 ALA A C 1
ATOM 691 O O . ALA A 1 94 ? -7.887 -2.105 12.740 1.00 96.75 94 ALA A O 1
ATOM 692 N N . VAL A 1 95 ? -5.763 -1.407 12.996 1.00 97.56 95 VAL A N 1
ATOM 693 C CA . VAL A 1 95 ? -5.790 -1.432 14.466 1.00 97.56 95 VAL A CA 1
ATOM 694 C C . VAL A 1 95 ? -6.878 -0.498 14.988 1.00 97.56 95 VAL A C 1
ATOM 696 O O . VAL A 1 95 ? -7.676 -0.925 15.816 1.00 97.56 95 VAL A O 1
ATOM 699 N N . GLY A 1 96 ? -6.975 0.730 14.468 1.00 96.62 96 GLY A N 1
ATOM 700 C CA . GLY A 1 96 ? -7.997 1.700 14.869 1.00 96.62 96 GLY A CA 1
ATOM 701 C C . GLY A 1 96 ? -9.425 1.180 14.683 1.00 96.62 96 GLY A C 1
ATOM 702 O O . GLY A 1 96 ? -10.220 1.232 15.618 1.00 96.62 96 GLY A O 1
ATOM 703 N N . TYR A 1 97 ? -9.742 0.602 13.521 1.00 95.19 97 TYR A N 1
ATOM 704 C CA . TYR A 1 97 ? -11.059 0.002 13.281 1.00 95.19 97 TYR A CA 1
ATOM 705 C C . TYR A 1 97 ? -11.326 -1.235 14.149 1.00 95.19 97 TYR A C 1
ATOM 707 O O . TYR A 1 97 ? -12.423 -1.374 14.681 1.00 95.19 97 TYR A O 1
ATOM 715 N N . LEU A 1 98 ? -10.344 -2.127 14.319 1.00 95.44 98 LEU A N 1
ATOM 716 C CA . LEU A 1 98 ? -10.525 -3.385 15.059 1.00 95.44 98 LEU A CA 1
ATOM 717 C C . LEU A 1 98 ? -10.603 -3.197 16.582 1.00 95.44 98 LEU A C 1
ATOM 719 O O . LEU A 1 98 ? -11.185 -4.029 17.270 1.00 95.44 98 LEU A O 1
ATOM 723 N N . THR A 1 99 ? -10.030 -2.116 17.110 1.00 96.31 99 THR A N 1
ATOM 724 C CA . THR A 1 99 ? -10.036 -1.790 18.550 1.00 96.31 99 THR A CA 1
ATOM 725 C C . THR A 1 99 ? -11.122 -0.784 18.939 1.00 96.31 99 THR A C 1
ATOM 727 O O . THR A 1 99 ? -11.262 -0.461 20.115 1.00 96.31 99 THR A O 1
ATOM 730 N N . GLY A 1 100 ? -11.904 -0.291 17.972 1.00 91.62 100 GLY A N 1
ATOM 731 C CA . GLY A 1 100 ? -12.990 0.665 18.205 1.00 91.62 100 GLY A CA 1
ATOM 732 C C . GLY A 1 100 ? -12.566 2.139 18.239 1.00 91.62 100 GLY A C 1
ATOM 733 O O . GLY A 1 100 ? -13.420 3.010 18.393 1.00 91.62 100 GLY A O 1
ATOM 734 N N . PHE A 1 101 ? -11.283 2.461 18.033 1.00 95.56 101 PHE A N 1
ATOM 735 C CA . PHE A 1 101 ? -10.810 3.835 17.814 1.00 95.56 101 PHE A CA 1
ATOM 736 C C . PHE A 1 101 ? -11.111 4.301 16.378 1.00 95.56 101 PHE A C 1
ATOM 738 O O . PHE A 1 101 ? -10.211 4.584 15.581 1.00 95.56 101 PHE A O 1
ATOM 745 N N . THR A 1 102 ? -12.398 4.401 16.043 1.00 91.81 102 THR A N 1
ATOM 746 C CA . THR A 1 102 ? -12.884 4.622 14.673 1.00 91.81 102 THR A CA 1
ATOM 747 C C . THR A 1 102 ? -12.321 5.891 14.036 1.00 91.81 102 THR A C 1
ATOM 749 O O . THR A 1 102 ? -11.970 5.871 12.862 1.00 91.81 102 THR A O 1
ATOM 752 N N . THR A 1 103 ? -12.144 6.977 14.795 1.00 94.75 103 THR A N 1
ATOM 753 C CA . THR A 1 103 ? -11.542 8.219 14.279 1.00 94.75 103 THR A CA 1
ATOM 754 C C . THR A 1 103 ? -10.116 7.998 13.772 1.00 94.75 103 THR A C 1
ATOM 756 O O . THR A 1 103 ? -9.769 8.475 12.694 1.00 94.75 103 THR A O 1
ATOM 759 N N . VAL A 1 104 ? -9.299 7.231 14.504 1.00 95.12 104 VAL A N 1
ATOM 760 C CA . VAL A 1 104 ? -7.935 6.871 14.076 1.00 95.12 104 VAL A CA 1
ATOM 761 C C . VAL A 1 104 ? -7.995 5.998 12.824 1.00 95.12 104 VAL A C 1
ATOM 763 O O . VAL A 1 104 ? -7.256 6.245 11.870 1.00 95.12 104 VAL A O 1
ATOM 766 N N . GLY A 1 105 ? -8.920 5.031 12.804 1.00 94.06 105 GLY A N 1
ATOM 767 C CA . GLY A 1 105 ? -9.200 4.178 11.647 1.00 94.06 105 GLY A CA 1
ATOM 768 C C . GLY A 1 105 ? -9.506 4.977 10.379 1.00 94.06 105 GLY A C 1
ATOM 769 O O . GLY A 1 105 ? -8.853 4.789 9.351 1.00 94.06 105 GLY A O 1
ATOM 770 N N . ILE A 1 106 ? -10.452 5.914 10.471 1.00 95.19 106 ILE A N 1
ATOM 771 C CA . ILE A 1 106 ? -10.896 6.767 9.362 1.00 95.19 106 ILE A CA 1
ATOM 772 C C . ILE A 1 106 ? -9.759 7.658 8.872 1.00 95.19 106 ILE A C 1
ATOM 774 O O . ILE A 1 106 ? -9.487 7.679 7.675 1.00 95.19 106 ILE A O 1
ATOM 778 N N . VAL A 1 107 ? -9.075 8.373 9.772 1.00 97.25 107 VAL A N 1
ATOM 779 C CA . VAL A 1 107 ? -8.000 9.299 9.384 1.00 97.25 107 VAL A CA 1
ATOM 780 C C . VAL A 1 107 ? -6.867 8.549 8.685 1.00 97.25 107 VAL A C 1
ATOM 782 O O . VAL A 1 107 ? -6.428 8.958 7.611 1.00 97.25 107 VAL A O 1
ATOM 785 N N . ALA A 1 108 ? -6.424 7.419 9.238 1.00 95.38 108 ALA A N 1
ATOM 786 C CA . ALA A 1 108 ? -5.358 6.626 8.635 1.00 95.38 108 ALA A CA 1
ATOM 787 C C . ALA A 1 108 ? -5.777 6.014 7.284 1.00 95.38 108 ALA A C 1
ATOM 789 O O . ALA A 1 108 ? -5.009 6.062 6.321 1.00 95.38 108 ALA A O 1
ATOM 790 N N . ALA A 1 109 ? -7.007 5.498 7.173 1.00 94.38 109 ALA A N 1
ATOM 791 C CA . ALA A 1 109 ? -7.541 4.978 5.914 1.00 94.38 109 ALA A CA 1
ATOM 792 C C . ALA A 1 109 ? -7.701 6.076 4.849 1.00 94.38 109 ALA A C 1
ATOM 794 O O . ALA A 1 109 ? -7.408 5.836 3.679 1.00 94.38 109 ALA A O 1
ATOM 795 N N . ALA A 1 110 ? -8.104 7.287 5.242 1.00 94.62 110 ALA A N 1
ATOM 796 C CA . ALA A 1 110 ? -8.218 8.435 4.347 1.00 94.62 110 ALA A CA 1
ATOM 797 C C . ALA A 1 110 ? -6.850 8.883 3.818 1.00 94.62 110 ALA A C 1
ATOM 799 O O . ALA A 1 110 ? -6.722 9.165 2.628 1.00 94.62 110 ALA A O 1
ATOM 800 N N . LEU A 1 111 ? -5.810 8.880 4.660 1.00 93.62 111 LEU A N 1
ATOM 801 C CA . LEU A 1 111 ? -4.436 9.147 4.224 1.00 93.62 111 LEU A CA 1
ATOM 802 C C . LEU A 1 111 ? -3.933 8.080 3.243 1.00 93.62 111 LEU A C 1
ATOM 80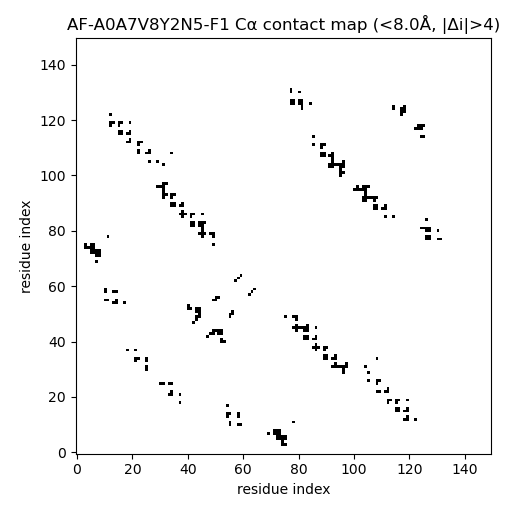4 O O . LEU A 1 111 ? -3.360 8.420 2.207 1.00 93.62 111 LEU A O 1
ATOM 808 N N . ALA A 1 112 ? -4.191 6.799 3.527 1.00 92.12 112 ALA A N 1
ATOM 809 C CA . ALA A 1 112 ? -3.853 5.706 2.617 1.00 92.12 112 ALA A CA 1
ATOM 810 C C . ALA A 1 112 ? -4.589 5.834 1.270 1.00 92.12 112 ALA A C 1
ATOM 812 O O . ALA A 1 112 ? -3.977 5.670 0.213 1.00 92.12 112 ALA A O 1
ATOM 813 N N . PHE A 1 113 ? -5.882 6.173 1.300 1.00 92.56 113 PHE A N 1
ATOM 814 C CA . PHE A 1 113 ? -6.683 6.435 0.106 1.00 92.56 113 PHE A CA 1
ATOM 815 C C . PHE A 1 113 ? -6.131 7.616 -0.693 1.00 92.56 113 PHE A C 1
ATOM 817 O O . PHE A 1 113 ? -5.918 7.479 -1.893 1.00 92.56 113 PHE A O 1
ATOM 824 N N . ALA A 1 114 ? -5.852 8.748 -0.043 1.00 89.62 114 ALA A N 1
ATOM 825 C CA . ALA A 1 114 ? -5.318 9.936 -0.699 1.00 89.62 114 ALA A CA 1
ATOM 826 C C . ALA A 1 114 ? -3.980 9.638 -1.390 1.00 89.62 114 ALA A C 1
ATOM 828 O O . ALA A 1 114 ? -3.808 9.964 -2.562 1.00 89.62 114 ALA A O 1
ATOM 829 N N . ALA A 1 115 ? -3.063 8.948 -0.705 1.00 87.50 115 ALA A N 1
ATOM 830 C CA . ALA A 1 115 ? -1.788 8.530 -1.284 1.00 87.50 115 ALA A CA 1
ATOM 831 C C . ALA A 1 115 ? -1.971 7.609 -2.505 1.00 87.50 115 ALA A C 1
ATOM 833 O O . ALA A 1 115 ? -1.315 7.804 -3.530 1.00 87.50 115 ALA A O 1
ATOM 834 N N . ALA A 1 116 ? -2.878 6.630 -2.424 1.00 87.81 116 ALA A N 1
ATOM 835 C CA . ALA A 1 116 ? -3.170 5.731 -3.539 1.00 87.81 116 ALA A CA 1
ATOM 836 C C . ALA A 1 116 ? -3.843 6.459 -4.715 1.00 87.81 116 ALA A C 1
ATOM 838 O O . ALA A 1 116 ? -3.488 6.229 -5.870 1.00 87.81 116 ALA A O 1
ATOM 839 N N . PHE A 1 117 ? -4.779 7.363 -4.428 1.00 85.44 117 PHE A N 1
ATOM 840 C CA . PHE A 1 117 ? -5.513 8.135 -5.424 1.00 85.44 117 PHE A CA 1
ATOM 841 C C . PHE A 1 117 ? -4.607 9.112 -6.175 1.00 85.44 117 PHE A C 1
ATOM 843 O O . PHE A 1 117 ? -4.658 9.156 -7.400 1.00 85.44 117 PHE A O 1
ATOM 850 N N . LEU A 1 118 ? -3.733 9.846 -5.475 1.00 84.06 118 LEU A N 1
ATOM 851 C CA . LEU A 1 118 ? -2.777 10.757 -6.116 1.00 84.06 118 LEU A CA 1
ATOM 852 C C . LEU A 1 118 ? -1.846 10.012 -7.079 1.00 84.06 118 LEU A C 1
ATOM 854 O O . LEU A 1 118 ? -1.610 10.480 -8.191 1.00 84.06 118 LEU A O 1
ATO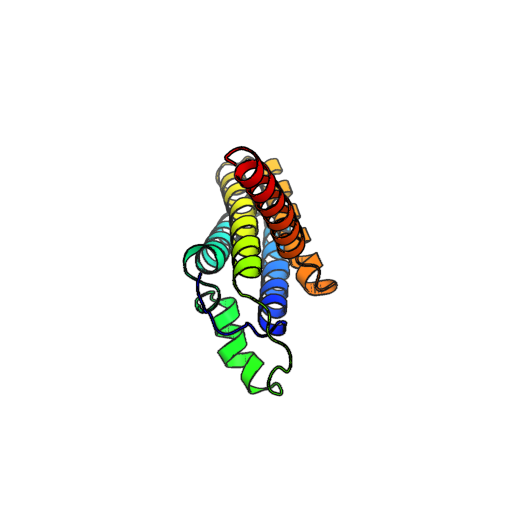M 858 N N . ASN A 1 119 ? -1.372 8.833 -6.678 1.00 84.75 119 ASN A N 1
ATOM 859 C CA . ASN A 1 119 ? -0.529 7.996 -7.526 1.00 84.75 119 ASN A CA 1
ATOM 860 C C . ASN A 1 119 ? -1.307 7.446 -8.738 1.00 84.75 119 ASN A C 1
ATOM 862 O O . ASN A 1 119 ? -0.800 7.422 -9.854 1.00 84.75 119 ASN A O 1
ATOM 866 N N . ALA A 1 120 ? -2.572 7.061 -8.546 1.00 81.75 120 ALA A N 1
ATOM 867 C CA . ALA A 1 120 ? -3.423 6.582 -9.632 1.00 81.75 120 ALA A CA 1
ATOM 868 C C . ALA A 1 120 ? -3.817 7.686 -10.636 1.00 81.75 120 ALA A C 1
ATOM 870 O O . ALA A 1 120 ? -3.916 7.402 -11.828 1.00 81.75 120 ALA A O 1
ATOM 871 N N . ALA A 1 121 ? -4.062 8.916 -10.170 1.00 79.06 121 ALA A N 1
ATOM 872 C CA . ALA A 1 121 ? -4.608 10.009 -10.980 1.00 79.06 121 ALA A CA 1
ATOM 873 C C . ALA A 1 121 ? -3.539 10.924 -11.600 1.00 79.06 121 ALA A C 1
ATOM 875 O O . ALA A 1 121 ? -3.685 11.338 -12.747 1.00 79.06 121 ALA A O 1
ATOM 876 N N . PHE A 1 122 ? -2.478 11.244 -10.853 1.00 76.44 122 PHE A N 1
ATOM 877 C CA . PHE A 1 122 ? -1.484 12.255 -11.238 1.00 76.44 122 PHE A CA 1
ATOM 878 C C . PHE A 1 122 ? -0.082 11.690 -11.453 1.00 76.44 122 PHE A C 1
ATOM 880 O O . PHE A 1 122 ? 0.842 12.464 -11.683 1.00 76.44 122 PHE A O 1
ATOM 887 N N . ASP A 1 123 ? 0.097 10.369 -11.336 1.00 70.12 123 ASP A N 1
ATOM 888 C CA . ASP A 1 123 ? 1.419 9.725 -11.334 1.00 70.12 123 ASP A CA 1
ATOM 889 C C . ASP A 1 123 ? 2.347 10.270 -10.232 1.00 70.12 123 ASP A C 1
ATOM 891 O O . ASP A 1 123 ? 3.570 10.152 -10.277 1.00 70.12 123 ASP A O 1
ATOM 895 N N . PHE A 1 124 ? 1.750 10.902 -9.216 1.00 68.81 124 PHE A N 1
ATOM 896 C CA . PHE A 1 124 ? 2.480 11.546 -8.143 1.00 68.81 124 PHE A CA 1
ATOM 897 C C . PHE A 1 124 ? 2.664 10.558 -6.997 1.00 68.81 124 PHE A C 1
ATOM 899 O O . PHE A 1 124 ? 1.840 10.447 -6.082 1.00 68.81 124 PHE A O 1
ATOM 906 N N . CYS A 1 125 ? 3.767 9.815 -7.043 1.00 74.12 125 CYS A N 1
ATOM 907 C CA . CYS A 1 125 ? 4.175 8.965 -5.937 1.00 74.12 125 CYS A CA 1
ATOM 908 C C . CYS A 1 125 ? 4.865 9.821 -4.866 1.00 74.12 125 CYS A C 1
ATOM 910 O O . CYS A 1 125 ? 6.072 10.055 -4.913 1.00 74.12 125 CYS A O 1
ATOM 912 N N . MET A 1 126 ? 4.103 10.254 -3.857 1.00 66.00 126 MET A N 1
ATOM 913 C CA . MET A 1 126 ? 4.626 11.013 -2.709 1.00 66.00 126 MET A CA 1
ATOM 914 C C . MET A 1 126 ? 5.841 10.324 -2.051 1.00 66.00 126 MET A C 1
ATOM 916 O O . MET A 1 126 ? 6.760 10.990 -1.580 1.00 66.00 126 MET A O 1
ATOM 920 N N . GLY A 1 127 ? 5.894 8.987 -2.075 1.00 67.88 127 GLY A N 1
ATOM 921 C CA . GLY A 1 127 ? 7.047 8.220 -1.600 1.00 67.88 127 GLY A CA 1
ATOM 922 C C . GLY A 1 127 ? 8.316 8.409 -2.441 1.00 67.88 127 GLY A C 1
ATOM 923 O O . GLY A 1 127 ? 9.398 8.459 -1.863 1.00 67.88 127 GLY A O 1
ATOM 924 N N . CYS A 1 128 ? 8.210 8.567 -3.765 1.00 73.56 128 CYS A N 1
ATOM 925 C CA . CYS A 1 128 ? 9.362 8.819 -4.639 1.00 73.56 128 CYS A CA 1
ATOM 926 C C . CYS A 1 128 ? 10.009 10.180 -4.334 1.00 73.56 128 CYS A C 1
ATOM 928 O O . CYS A 1 128 ? 11.229 10.255 -4.184 1.00 73.56 128 CYS A O 1
ATOM 930 N N . GLU A 1 129 ? 9.200 11.228 -4.158 1.00 79.38 129 GLU A N 1
ATOM 931 C CA . GLU A 1 129 ? 9.679 12.575 -3.809 1.00 79.38 129 GLU A CA 1
ATOM 932 C C . GLU A 1 129 ? 10.327 12.611 -2.420 1.00 79.38 129 GLU A C 1
ATOM 934 O O . GLU A 1 129 ? 11.444 13.107 -2.253 1.00 79.38 129 GLU A O 1
ATOM 939 N N . VAL A 1 130 ? 9.672 12.012 -1.417 1.00 77.50 130 VAL A N 1
ATOM 940 C CA . VAL A 1 130 ? 10.211 11.924 -0.050 1.00 77.50 130 VAL A CA 1
ATOM 941 C C . VAL A 1 130 ? 11.511 11.117 -0.026 1.00 77.50 130 VAL A C 1
ATOM 943 O O . VAL A 1 130 ? 12.484 11.542 0.593 1.00 77.50 130 VAL A O 1
ATOM 946 N N . TYR A 1 131 ? 11.575 9.986 -0.732 1.00 77.62 131 TYR A N 1
ATOM 947 C CA . TYR A 1 131 ? 12.790 9.177 -0.841 1.00 77.62 131 TYR A CA 1
ATOM 948 C C . TYR A 1 131 ? 13.936 9.944 -1.514 1.00 77.62 131 TYR A C 1
ATOM 950 O O . TYR A 1 131 ? 15.064 9.945 -1.012 1.00 77.62 131 TYR A O 1
ATOM 958 N N . GLY A 1 132 ? 13.653 10.646 -2.616 1.00 79.62 132 GLY A N 1
ATOM 959 C CA . GLY A 1 132 ? 14.622 11.504 -3.296 1.00 79.62 132 GLY A CA 1
ATOM 960 C C . GLY A 1 132 ? 15.146 12.616 -2.387 1.00 79.62 132 GLY A C 1
ATOM 961 O O . GLY A 1 132 ? 16.357 12.848 -2.322 1.00 79.62 132 GLY A O 1
ATOM 962 N N . LEU A 1 133 ? 14.254 13.250 -1.621 1.00 80.19 133 LEU A N 1
ATOM 963 C CA . LEU A 1 133 ? 14.600 14.274 -0.642 1.00 80.19 133 LEU A CA 1
ATOM 964 C C . LEU A 1 133 ? 15.502 13.714 0.469 1.00 80.19 133 LEU A C 1
ATOM 966 O O . LEU A 1 133 ? 16.550 14.298 0.754 1.00 80.19 133 LEU A O 1
ATOM 970 N N . ILE A 1 134 ? 15.147 12.558 1.042 1.00 81.19 134 ILE A N 1
ATOM 971 C CA . ILE A 1 134 ? 15.937 11.875 2.077 1.00 81.19 134 ILE A CA 1
ATOM 972 C C . ILE A 1 134 ? 17.343 11.577 1.554 1.00 81.19 134 ILE A C 1
ATOM 974 O O . ILE A 1 134 ? 18.321 11.997 2.170 1.00 81.19 134 ILE A O 1
ATOM 978 N N . ILE A 1 135 ? 17.470 10.937 0.385 1.00 82.06 135 ILE A N 1
ATOM 979 C CA . ILE A 1 135 ? 18.782 10.628 -0.206 1.00 82.06 135 ILE A CA 1
ATOM 980 C C . ILE A 1 135 ? 19.600 11.896 -0.442 1.00 82.06 135 ILE A C 1
ATOM 982 O O . ILE A 1 135 ? 20.811 11.906 -0.194 1.00 82.06 135 ILE A O 1
ATOM 986 N N . ARG A 1 136 ? 18.964 12.969 -0.922 1.00 82.38 136 ARG A N 1
ATOM 987 C CA . ARG A 1 136 ? 19.639 14.243 -1.183 1.00 82.38 136 ARG A CA 1
ATOM 988 C C . ARG A 1 136 ? 20.224 14.841 0.097 1.00 82.38 136 ARG A C 1
ATOM 9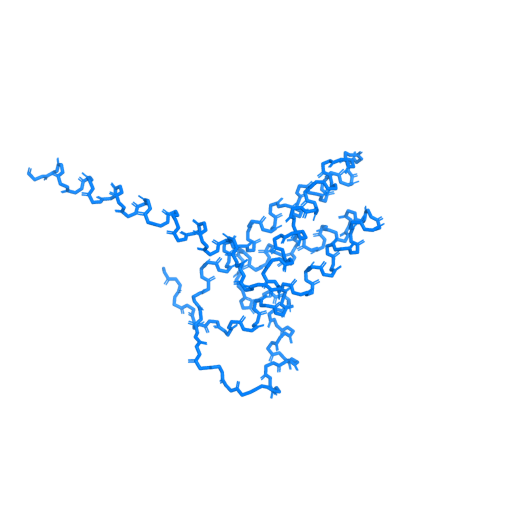90 O O . ARG A 1 136 ? 21.349 15.339 0.056 1.00 82.38 136 ARG A O 1
ATOM 997 N N . PHE A 1 137 ? 19.513 14.756 1.221 1.00 80.38 137 PHE A N 1
ATOM 998 C CA . PHE A 1 137 ? 20.021 15.204 2.520 1.00 80.38 137 PHE A CA 1
ATOM 999 C C . PHE A 1 137 ? 21.077 14.258 3.105 1.00 80.38 137 PHE A C 1
ATOM 1001 O O . PHE A 1 137 ? 22.099 14.732 3.603 1.00 80.38 137 PHE A O 1
ATOM 1008 N N . THR A 1 138 ? 20.906 12.940 2.976 1.00 76.88 138 THR A N 1
ATOM 1009 C CA . THR A 1 138 ? 21.881 11.953 3.468 1.00 76.88 138 THR A CA 1
ATOM 1010 C C . THR A 1 138 ? 23.230 12.080 2.758 1.00 76.88 138 THR A C 1
ATOM 1012 O O . THR A 1 138 ? 24.261 12.115 3.429 1.00 76.88 138 THR A O 1
ATOM 1015 N N . LYS A 1 139 ? 23.247 12.234 1.424 1.00 65.50 139 LYS A N 1
ATOM 1016 C CA . LYS A 1 139 ? 24.492 12.430 0.655 1.00 65.50 139 LYS A CA 1
ATOM 1017 C C . LYS A 1 139 ? 25.212 13.727 1.028 1.00 65.50 139 LYS A C 1
ATOM 1019 O O . LYS A 1 139 ? 26.437 13.749 1.095 1.00 65.50 139 LYS A O 1
ATOM 1024 N N . ARG A 1 140 ? 24.463 14.798 1.310 1.00 60.28 140 ARG A N 1
ATOM 1025 C CA . ARG A 1 140 ? 25.032 16.104 1.677 1.00 60.28 140 ARG A CA 1
ATOM 1026 C C . ARG A 1 140 ? 25.734 16.062 3.045 1.00 60.28 140 ARG A C 1
ATOM 1028 O O . ARG A 1 140 ? 26.763 16.703 3.205 1.00 60.28 140 ARG A O 1
ATOM 1035 N N . GLY A 1 141 ? 25.247 15.250 3.989 1.00 53.88 141 GLY A N 1
ATOM 1036 C CA . GLY A 1 141 ? 25.898 15.036 5.290 1.00 53.88 141 GLY A CA 1
ATOM 1037 C C . GLY A 1 141 ? 27.163 14.166 5.240 1.00 53.88 141 GLY A C 1
ATOM 1038 O O . GLY A 1 141 ? 28.031 14.297 6.102 1.00 53.88 141 GLY A O 1
ATOM 1039 N N . THR A 1 142 ? 27.306 13.298 4.229 1.00 54.19 142 THR A N 1
ATOM 1040 C CA . THR A 1 142 ? 28.508 12.459 4.061 1.00 54.19 142 THR A CA 1
ATOM 1041 C C . THR A 1 142 ? 29.696 13.269 3.537 1.00 54.19 142 THR A C 1
ATOM 1043 O O . THR A 1 142 ? 30.805 13.119 4.046 1.00 54.19 142 THR A O 1
ATOM 1046 N N . THR A 1 143 ? 29.464 14.192 2.594 1.00 53.22 143 THR A N 1
ATOM 1047 C CA . THR A 1 143 ? 30.517 15.073 2.058 1.00 53.22 143 THR A CA 1
ATOM 1048 C C . THR A 1 143 ? 31.115 15.980 3.139 1.00 53.22 143 THR A C 1
ATOM 1050 O O . THR A 1 143 ? 32.326 16.177 3.170 1.00 53.22 143 THR A O 1
ATOM 1053 N N . THR A 1 144 ? 30.307 16.477 4.082 1.00 54.09 144 THR A N 1
ATOM 1054 C CA . THR A 1 144 ? 30.799 17.334 5.176 1.00 54.09 144 THR A CA 1
ATOM 1055 C C . THR A 1 144 ? 31.699 16.586 6.166 1.00 54.09 144 THR A C 1
ATOM 1057 O O . THR A 1 144 ? 32.601 17.193 6.733 1.00 54.09 144 THR A O 1
ATOM 1060 N N . ARG A 1 145 ? 31.525 15.267 6.355 1.00 53.34 145 ARG A N 1
ATOM 1061 C CA . ARG A 1 145 ? 32.414 14.471 7.224 1.00 53.34 145 ARG A CA 1
ATOM 1062 C C . ARG A 1 145 ? 33.747 14.096 6.572 1.00 53.34 145 ARG A C 1
ATOM 1064 O O . ARG A 1 145 ? 34.726 13.973 7.294 1.00 53.34 145 ARG A O 1
ATOM 1071 N N . GLN A 1 146 ? 33.810 13.939 5.249 1.00 54.03 146 GLN A N 1
ATOM 1072 C CA . GLN A 1 146 ? 35.065 13.604 4.553 1.00 54.03 146 GLN A CA 1
ATOM 1073 C C . GLN A 1 146 ? 36.030 14.792 4.394 1.00 54.03 146 GLN A C 1
ATOM 1075 O O . GLN A 1 146 ? 37.215 14.570 4.178 1.00 54.03 146 GLN A O 1
ATOM 1080 N N . GLY A 1 147 ? 35.557 16.036 4.533 1.00 47.91 147 GLY A N 1
ATOM 1081 C CA . GLY A 1 147 ? 36.409 17.234 4.544 1.00 47.91 147 GLY A CA 1
ATOM 1082 C C . GLY A 1 147 ? 36.994 17.605 5.914 1.00 47.91 147 GLY A C 1
ATOM 1083 O O . GLY A 1 147 ? 37.757 18.557 5.993 1.00 47.91 147 GLY A O 1
ATOM 1084 N N . ALA A 1 148 ? 36.634 16.891 6.987 1.00 56.16 148 ALA A N 1
ATOM 1085 C CA . ALA A 1 148 ? 37.089 17.172 8.356 1.00 56.16 148 ALA A CA 1
ATOM 1086 C C . ALA A 1 148 ? 38.200 16.218 8.845 1.00 56.16 148 ALA A C 1
ATOM 1088 O O . ALA A 1 148 ? 38.583 16.267 10.011 1.00 56.16 148 ALA A O 1
ATOM 1089 N N . THR A 1 149 ? 38.695 15.334 7.973 1.00 55.00 149 THR A N 1
ATOM 1090 C CA . THR A 1 149 ? 39.758 14.353 8.269 1.00 55.00 149 THR A CA 1
ATOM 1091 C C . THR A 1 149 ? 40.969 14.482 7.336 1.00 55.00 149 THR A C 1
ATOM 1093 O O . THR A 1 149 ? 41.678 13.497 7.142 1.00 55.00 149 THR A O 1
ATOM 1096 N N . ALA A 1 150 ? 41.184 15.653 6.731 1.00 44.97 150 ALA A N 1
ATOM 1097 C CA . ALA A 1 150 ? 42.369 15.959 5.924 1.00 44.97 150 ALA A CA 1
ATOM 1098 C C . ALA A 1 150 ? 43.232 17.014 6.621 1.00 44.97 150 ALA A C 1
ATOM 1100 O O . ALA A 1 150 ? 42.636 17.974 7.161 1.00 44.97 150 ALA A O 1
#

Radius of gyration: 17.38 Å; Cα contacts (8 Å, |Δi|>4): 186; chains: 1; bounding box: 60×29×45 Å

Sequence (150 aa):
MSNEPGLDPRGPRFAATITAIVAAVVLITGSGWLLAAQAVVFAIGGFIGIRYAPYSVLYRRLVAPRLAPPTEREPAAPVQFSQALGFGFAAVGAVGYLTGFTTVGIVAAALAFAAAFLNAAFDFCMGCEVYGLIIRFTKRGTTTRQGATA

Solvent-accessible surface area (backbone atoms only — not comparable to full-atom values): 7673 Å² total; per-residue (Å²): 132,86,86,62,80,55,35,54,66,66,37,63,33,53,35,21,46,53,48,22,52,52,32,49,50,28,69,76,68,60,39,21,66,60,30,39,54,51,17,51,46,21,42,37,15,32,74,78,31,53,81,72,12,63,51,39,44,48,33,59,71,69,46,49,79,79,49,80,83,74,91,62,64,40,70,58,67,38,57,21,49,34,22,43,52,44,19,54,28,22,44,51,10,15,51,17,35,73,71,66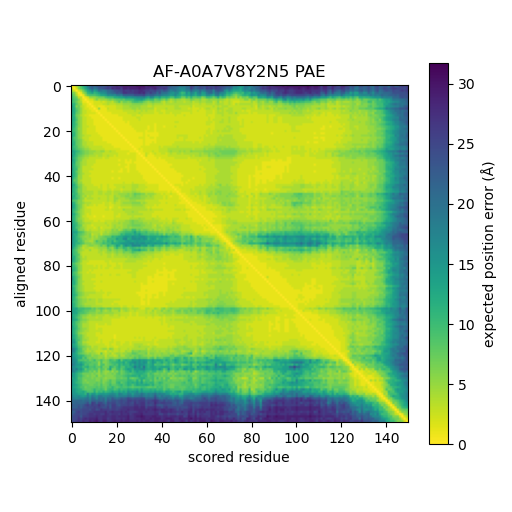,44,47,69,53,12,51,54,25,37,49,51,39,23,50,54,22,41,39,24,45,74,68,70,46,50,66,36,42,56,51,46,52,52,49,52,56,53,56,55,56,57,52,56,62,58,66,69,72,77,116